Protein AF-Q125Y0-F1 (afdb_monomer_lite)

pLDDT: mean 94.08, std 7.95, range [57.53, 98.5]

Structure (mmCIF, N/CA/C/O backbone):
data_AF-Q125Y0-F1
#
_entry.id   AF-Q125Y0-F1
#
loop_
_atom_site.group_PDB
_atom_site.id
_atom_site.type_symbol
_atom_site.label_atom_id
_atom_site.label_alt_id
_atom_site.label_comp_id
_atom_site.label_asym_id
_atom_site.label_entity_id
_atom_site.label_seq_id
_atom_site.pdbx_PDB_ins_code
_atom_site.Cartn_x
_atom_site.Cartn_y
_atom_site.Cartn_z
_atom_site.occupancy
_atom_site.B_iso_or_equiv
_atom_site.auth_seq_id
_atom_site.auth_comp_id
_atom_site.auth_asym_id
_atom_site.auth_atom_id
_atom_site.pdbx_PDB_model_num
ATOM 1 N N . MET A 1 1 ? 13.159 -1.280 -20.441 1.00 57.53 1 MET A N 1
ATOM 2 C CA . MET A 1 1 ? 12.558 -0.551 -19.303 1.00 57.53 1 MET A CA 1
ATOM 3 C C . MET A 1 1 ? 12.787 -1.394 -18.061 1.00 57.53 1 MET A C 1
ATOM 5 O O . MET A 1 1 ? 12.553 -2.593 -18.131 1.00 57.53 1 MET A O 1
ATOM 9 N N . SER A 1 2 ? 13.346 -0.827 -16.992 1.00 83.25 2 SER A N 1
ATOM 10 C CA . SER A 1 2 ? 13.572 -1.571 -15.743 1.00 83.25 2 SER A CA 1
ATOM 11 C C . SER A 1 2 ? 12.264 -1.636 -14.956 1.00 83.25 2 SER A C 1
ATOM 13 O O . SER A 1 2 ? 11.568 -0.627 -14.885 1.00 83.25 2 SER A O 1
ATOM 15 N N . THR A 1 3 ? 11.917 -2.790 -14.390 1.00 90.81 3 THR A N 1
ATOM 16 C CA . THR A 1 3 ? 10.728 -2.951 -13.537 1.00 90.81 3 THR A CA 1
ATOM 17 C C . THR A 1 3 ? 11.066 -2.635 -12.084 1.00 90.81 3 THR A C 1
ATOM 19 O O . THR A 1 3 ? 12.138 -3.020 -11.609 1.00 90.81 3 THR A O 1
ATOM 22 N N . LYS A 1 4 ? 10.137 -2.032 -11.342 1.00 93.88 4 LYS A N 1
ATOM 23 C CA . LYS A 1 4 ? 10.245 -1.808 -9.896 1.00 93.88 4 LYS A CA 1
ATOM 24 C C . LYS A 1 4 ? 9.083 -2.502 -9.175 1.00 93.88 4 LYS A C 1
ATOM 26 O O . LYS A 1 4 ? 8.109 -1.851 -8.798 1.00 93.88 4 LYS A O 1
ATOM 31 N N . PRO A 1 5 ? 9.155 -3.830 -8.984 1.00 96.19 5 PRO A N 1
ATOM 32 C CA . PRO A 1 5 ? 8.055 -4.576 -8.398 1.00 96.19 5 PRO A CA 1
ATOM 33 C C . PRO A 1 5 ? 7.869 -4.215 -6.918 1.00 96.19 5 PRO A C 1
ATOM 35 O O . PRO A 1 5 ? 8.820 -4.180 -6.131 1.00 96.19 5 PRO A O 1
ATOM 38 N N . VAL A 1 6 ? 6.621 -3.954 -6.550 1.00 97.75 6 VAL A N 1
ATOM 39 C CA . VAL A 1 6 ? 6.180 -3.604 -5.199 1.00 97.75 6 VAL A CA 1
ATOM 40 C C . VAL A 1 6 ? 4.899 -4.355 -4.857 1.00 97.75 6 VAL A C 1
ATOM 42 O O . VAL A 1 6 ? 4.178 -4.818 -5.742 1.00 97.75 6 VAL A O 1
ATOM 45 N N . THR A 1 7 ? 4.601 -4.451 -3.567 1.00 98.12 7 THR A N 1
ATOM 46 C CA . THR A 1 7 ? 3.414 -5.131 -3.054 1.00 98.12 7 THR A CA 1
ATOM 47 C C . THR A 1 7 ? 2.614 -4.184 -2.168 1.00 98.12 7 THR A C 1
ATOM 49 O O . THR A 1 7 ? 3.150 -3.599 -1.222 1.00 98.12 7 THR A O 1
ATOM 52 N N . LEU A 1 8 ? 1.319 -4.044 -2.459 1.00 98.44 8 LEU A N 1
ATOM 53 C CA . LEU A 1 8 ? 0.361 -3.437 -1.539 1.00 98.44 8 LEU A CA 1
ATOM 54 C C . LEU A 1 8 ? 0.033 -4.456 -0.448 1.00 98.44 8 LEU A C 1
ATOM 56 O O . LEU A 1 8 ? -0.357 -5.590 -0.738 1.00 98.44 8 LEU A O 1
ATOM 60 N N . GLN A 1 9 ? 0.150 -4.037 0.806 1.00 98.38 9 GLN A N 1
ATOM 61 C CA . GLN A 1 9 ? -0.255 -4.825 1.961 1.00 98.38 9 GLN A CA 1
ATOM 62 C C . GLN A 1 9 ? -1.295 -4.079 2.790 1.00 98.38 9 GLN A C 1
ATOM 64 O O . GLN A 1 9 ? -1.239 -2.855 2.915 1.00 98.38 9 GLN A O 1
ATOM 69 N N . VAL A 1 10 ? -2.205 -4.835 3.399 1.00 98.38 10 VAL A N 1
ATOM 70 C CA . VAL A 1 10 ? -3.238 -4.339 4.315 1.00 98.38 10 VAL A CA 1
ATOM 71 C C . VAL A 1 10 ? -3.049 -4.942 5.703 1.00 98.38 10 VAL A C 1
ATOM 73 O O . VAL A 1 10 ? -2.680 -6.109 5.836 1.00 98.38 10 VAL A O 1
ATOM 76 N N . ASN A 1 11 ? -3.316 -4.155 6.741 1.00 97.94 11 ASN A N 1
ATOM 77 C CA . ASN A 1 11 ? -3.489 -4.629 8.107 1.00 97.94 11 ASN A CA 1
ATOM 78 C C . ASN A 1 11 ? -4.856 -4.175 8.619 1.00 97.94 11 ASN A C 1
ATOM 80 O O . ASN A 1 11 ? -5.045 -3.006 8.953 1.00 97.94 11 ASN A O 1
ATOM 84 N N . ASN A 1 12 ? -5.789 -5.123 8.664 1.00 95.56 12 ASN A N 1
ATOM 85 C CA . ASN A 1 12 ? -7.152 -4.945 9.164 1.00 95.56 12 ASN A CA 1
ATOM 86 C C . ASN A 1 12 ? -7.476 -5.858 10.359 1.00 95.56 12 ASN A C 1
ATOM 88 O O . ASN A 1 12 ? -8.585 -5.841 10.879 1.00 95.56 12 ASN A O 1
ATOM 92 N N . SER A 1 13 ? -6.519 -6.688 10.784 1.00 94.06 13 SER A N 1
ATOM 93 C CA . SER A 1 13 ? -6.732 -7.699 11.825 1.00 94.06 13 SER A CA 1
ATOM 94 C C . SER A 1 13 ? -5.455 -7.994 12.621 1.00 94.06 13 SER A C 1
ATOM 96 O O . SER A 1 13 ? -5.186 -9.141 12.969 1.00 94.06 13 SER A O 1
ATOM 98 N N . GLY A 1 14 ? -4.607 -6.985 12.827 1.00 94.38 14 GLY A N 1
ATOM 99 C CA . GLY A 1 14 ? -3.362 -7.099 13.595 1.00 94.38 14 GLY A CA 1
ATOM 100 C C . GLY A 1 14 ? -2.164 -7.670 12.827 1.00 94.38 14 GLY A C 1
ATOM 101 O O . GLY A 1 14 ? -1.042 -7.565 13.313 1.00 94.38 14 GLY A O 1
ATOM 102 N N . ALA A 1 15 ? -2.355 -8.192 11.613 1.00 96.06 15 ALA A N 1
ATOM 103 C CA . ALA A 1 15 ? -1.292 -8.737 10.768 1.00 96.06 15 ALA A CA 1
ATOM 104 C C . ALA A 1 15 ? -1.327 -8.145 9.352 1.00 96.06 15 ALA A C 1
ATOM 106 O O . ALA A 1 15 ? -2.401 -7.871 8.813 1.00 96.06 15 ALA A O 1
ATOM 107 N N . TRP A 1 16 ? -0.147 -7.973 8.748 1.00 97.00 16 TRP A N 1
ATOM 108 C CA . TRP A 1 16 ? 0.000 -7.520 7.363 1.00 97.00 16 TRP A CA 1
ATOM 109 C C . TRP A 1 16 ? -0.241 -8.668 6.383 1.00 97.00 16 TRP A C 1
ATOM 111 O O . TRP A 1 16 ? 0.348 -9.738 6.524 1.00 97.00 16 TRP A O 1
ATOM 121 N N . LYS A 1 17 ? -1.077 -8.429 5.372 1.00 97.00 17 LYS A N 1
ATOM 122 C CA . LYS A 1 17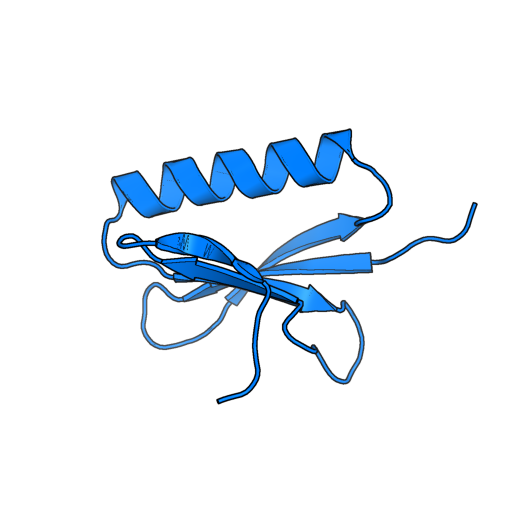 ? -1.417 -9.389 4.313 1.00 97.00 17 LYS A CA 1
ATOM 123 C C . LYS A 1 17 ? -1.172 -8.750 2.954 1.00 97.00 17 LYS A C 1
ATOM 125 O O . LYS A 1 17 ? -1.502 -7.579 2.771 1.00 97.00 17 LYS A O 1
ATOM 130 N N . SER A 1 18 ? -0.620 -9.506 2.012 1.00 97.31 18 SER A N 1
ATOM 131 C CA . S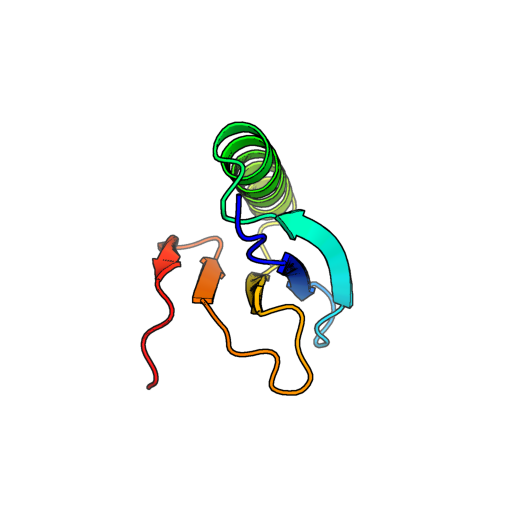ER A 1 18 ? -0.461 -9.055 0.627 1.00 97.31 18 SER A CA 1
ATOM 132 C C . SER A 1 18 ? -1.812 -8.983 -0.072 1.00 97.31 18 SER A C 1
ATOM 134 O O . SER A 1 18 ? -2.606 -9.915 0.014 1.00 97.31 18 SER A O 1
ATOM 136 N N . VAL A 1 19 ? -2.053 -7.870 -0.761 1.00 97.19 19 VAL A N 1
ATOM 137 C CA . VAL A 1 19 ? -3.257 -7.642 -1.567 1.00 97.19 19 VAL A CA 1
ATOM 138 C C . VAL A 1 19 ? -2.935 -7.880 -3.035 1.00 97.19 19 VAL A C 1
ATOM 140 O O . VAL A 1 19 ? -3.563 -8.710 -3.681 1.00 97.19 19 VAL A O 1
ATOM 143 N N . ILE A 1 20 ? -1.935 -7.164 -3.557 1.00 97.75 20 ILE A N 1
ATOM 144 C CA . ILE A 1 20 ? -1.548 -7.231 -4.967 1.00 97.75 20 ILE A CA 1
ATOM 145 C C . ILE A 1 20 ? -0.087 -6.816 -5.160 1.00 97.75 20 ILE A C 1
ATOM 147 O O . ILE A 1 20 ? 0.425 -5.965 -4.427 1.00 97.75 20 ILE A O 1
ATOM 151 N N . ARG A 1 21 ? 0.562 -7.400 -6.171 1.00 97.19 21 ARG A N 1
ATOM 152 C CA . ARG A 1 21 ? 1.869 -6.980 -6.689 1.00 97.19 21 ARG A CA 1
ATOM 153 C C . ARG A 1 21 ? 1.676 -6.113 -7.933 1.00 97.19 21 ARG A C 1
ATOM 155 O O . ARG A 1 21 ? 0.881 -6.461 -8.802 1.00 97.19 21 ARG A O 1
ATOM 162 N N . PHE A 1 22 ? 2.427 -5.025 -8.043 1.00 96.69 22 PHE A N 1
ATOM 163 C CA . PHE A 1 22 ? 2.414 -4.139 -9.210 1.00 96.69 22 PHE A CA 1
ATOM 164 C C . PHE A 1 22 ? 3.808 -3.563 -9.485 1.00 96.69 22 PHE A C 1
ATOM 166 O O . PHE A 1 22 ? 4.734 -3.756 -8.697 1.00 96.69 22 PHE A O 1
ATOM 173 N N . ASP A 1 23 ? 3.975 -2.908 -10.634 1.00 96.38 23 ASP A N 1
ATOM 174 C CA . ASP A 1 23 ? 5.213 -2.211 -10.984 1.00 96.38 23 ASP A CA 1
ATOM 175 C C . ASP A 1 23 ? 5.080 -0.728 -10.628 1.00 96.38 23 ASP A C 1
ATOM 177 O O . ASP A 1 23 ? 4.214 -0.040 -11.160 1.00 96.38 23 ASP A O 1
ATOM 181 N N . ALA A 1 24 ? 5.939 -0.239 -9.736 1.00 95.38 24 ALA A N 1
ATOM 182 C CA . ALA A 1 24 ? 5.964 1.162 -9.332 1.00 95.38 24 ALA A CA 1
ATOM 183 C C . ALA A 1 24 ? 6.502 2.110 -10.420 1.00 95.38 24 ALA A C 1
ATOM 185 O O . ALA A 1 24 ? 6.454 3.319 -10.223 1.00 95.38 24 ALA A O 1
ATOM 186 N N . ASN A 1 25 ? 7.036 1.588 -11.532 1.00 96.31 25 ASN A N 1
ATOM 187 C CA . ASN A 1 25 ? 7.380 2.387 -12.715 1.00 96.31 25 ASN A CA 1
ATOM 188 C C . ASN A 1 25 ? 6.204 2.514 -13.708 1.00 96.31 25 ASN A C 1
ATOM 190 O O . ASN A 1 25 ? 6.338 3.189 -14.725 1.00 96.31 25 ASN A O 1
ATOM 194 N N . ASP A 1 26 ? 5.073 1.853 -13.439 1.00 96.94 26 ASP A N 1
ATOM 195 C CA . ASP A 1 26 ? 3.813 2.033 -14.162 1.00 96.94 26 ASP A CA 1
ATOM 196 C C . ASP A 1 26 ? 2.939 3.010 -13.359 1.00 96.94 26 ASP A C 1
ATOM 198 O O . ASP A 1 26 ? 2.269 2.627 -12.392 1.00 96.94 26 ASP A O 1
ATOM 202 N N . ASP A 1 27 ? 2.996 4.294 -13.725 1.00 96.00 27 ASP A N 1
ATOM 203 C CA . ASP A 1 27 ? 2.304 5.376 -13.010 1.00 96.00 27 ASP A CA 1
ATOM 204 C C . ASP A 1 27 ? 0.790 5.147 -12.965 1.00 96.00 27 ASP A C 1
ATOM 206 O O . ASP A 1 27 ? 0.160 5.329 -11.924 1.00 96.00 27 ASP A O 1
ATOM 210 N N . MET A 1 28 ? 0.206 4.667 -14.068 1.00 97.06 28 MET A N 1
ATOM 211 C CA . MET A 1 28 ? -1.230 4.409 -14.158 1.00 97.06 28 MET A CA 1
ATOM 212 C C . MET A 1 28 ? -1.659 3.316 -13.176 1.00 97.06 28 MET A C 1
ATOM 214 O O . MET A 1 28 ? -2.616 3.511 -12.422 1.00 97.06 28 MET A O 1
ATOM 218 N N . LYS A 1 29 ? -0.948 2.179 -13.140 1.00 95.81 29 LYS A N 1
ATOM 219 C CA . LYS A 1 29 ? -1.241 1.119 -12.160 1.00 95.81 29 LYS A CA 1
ATOM 220 C C . LYS A 1 29 ? -0.995 1.584 -10.734 1.00 95.81 29 LYS A C 1
ATOM 222 O O . LYS A 1 29 ? -1.774 1.243 -9.846 1.00 95.81 29 LYS A O 1
ATOM 227 N N . SER A 1 30 ? 0.063 2.360 -10.514 1.00 97.25 30 SER A N 1
ATOM 228 C CA . SER A 1 30 ? 0.388 2.8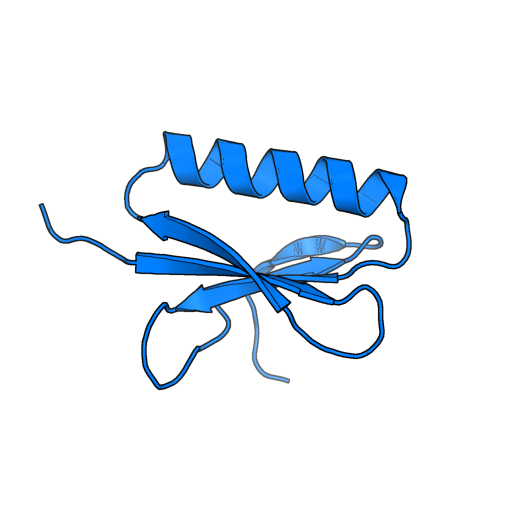98 -9.195 1.00 97.25 30 SER A CA 1
ATOM 229 C C . SER A 1 30 ? -0.744 3.782 -8.673 1.00 97.25 30 SER A C 1
ATOM 231 O O . SER A 1 30 ? -1.232 3.542 -7.571 1.00 97.25 30 SER A O 1
ATOM 233 N N . THR A 1 31 ? -1.236 4.725 -9.480 1.00 98.06 31 THR A N 1
ATOM 234 C CA . THR A 1 31 ? -2.388 5.567 -9.127 1.00 98.06 31 THR A CA 1
ATOM 235 C C . THR A 1 31 ? -3.632 4.728 -8.841 1.00 98.06 31 THR A C 1
ATOM 237 O O . THR A 1 31 ? -4.213 4.857 -7.768 1.00 98.06 31 THR A O 1
ATOM 240 N N . GLN A 1 32 ? -3.995 3.797 -9.730 1.00 98.31 32 GLN A N 1
ATOM 241 C CA . GLN A 1 32 ? -5.187 2.958 -9.547 1.00 98.31 32 GLN A CA 1
ATOM 242 C C . GLN A 1 32 ? -5.151 2.145 -8.245 1.00 98.31 32 GLN A C 1
ATOM 244 O O . GLN A 1 32 ? -6.151 2.068 -7.531 1.00 98.31 32 GLN A O 1
ATOM 249 N N . VAL A 1 33 ? -4.001 1.547 -7.913 1.00 98.31 33 VAL A N 1
ATOM 250 C CA . VAL A 1 33 ? -3.839 0.756 -6.685 1.00 98.31 33 VAL A CA 1
ATOM 251 C C . VAL A 1 33 ? -3.912 1.643 -5.440 1.00 98.31 33 VAL A C 1
ATOM 253 O O . VAL A 1 33 ? -4.557 1.267 -4.458 1.00 98.31 33 VAL A O 1
ATOM 256 N N . LEU A 1 34 ? -3.266 2.812 -5.465 1.00 98.31 34 LEU A N 1
ATOM 257 C CA . LEU A 1 34 ? -3.242 3.733 -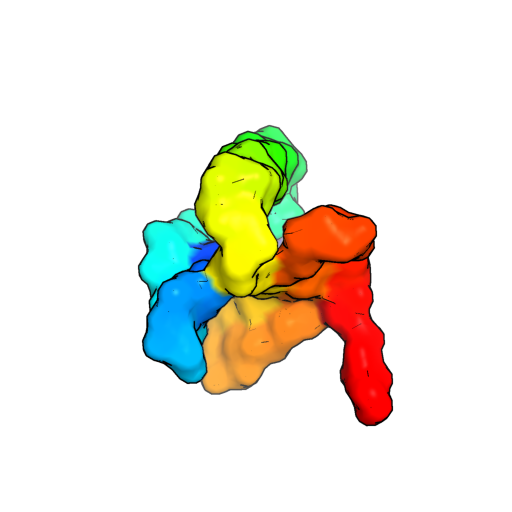4.328 1.00 98.31 34 LEU A CA 1
ATOM 258 C C . LEU A 1 34 ? -4.615 4.364 -4.061 1.00 98.31 34 LEU A C 1
ATOM 260 O O . LEU A 1 34 ? -5.007 4.445 -2.894 1.00 98.31 34 LEU A O 1
ATOM 264 N N . ASP A 1 35 ? -5.353 4.741 -5.105 1.00 98.44 35 ASP A N 1
ATOM 265 C CA . ASP A 1 35 ? -6.698 5.323 -4.997 1.00 98.44 35 ASP A CA 1
ATOM 266 C C . ASP A 1 35 ? -7.728 4.289 -4.521 1.00 98.44 35 ASP A C 1
ATOM 268 O O . ASP A 1 35 ? -8.568 4.574 -3.658 1.00 98.44 35 ASP A O 1
ATOM 272 N N . ALA A 1 36 ? -7.637 3.050 -5.022 1.00 98.50 36 ALA A N 1
ATOM 273 C CA . ALA A 1 36 ? -8.484 1.956 -4.556 1.00 98.50 36 ALA A CA 1
ATOM 274 C C . ALA A 1 36 ? -8.248 1.665 -3.065 1.00 98.50 36 ALA A C 1
ATOM 276 O O . ALA A 1 36 ? -9.199 1.530 -2.295 1.00 98.50 36 ALA A O 1
ATOM 277 N N . ALA A 1 37 ? -6.985 1.612 -2.636 1.00 98.38 37 ALA A N 1
ATOM 278 C CA . ALA A 1 37 ? -6.634 1.401 -1.235 1.00 98.38 37 ALA A CA 1
ATOM 279 C C . ALA A 1 37 ? -7.053 2.574 -0.331 1.00 98.38 37 ALA A C 1
ATOM 281 O O . ALA A 1 37 ? -7.522 2.330 0.780 1.00 98.38 37 ALA A O 1
ATOM 282 N N . ASP A 1 38 ? -6.942 3.823 -0.800 1.00 98.50 38 ASP A N 1
ATOM 283 C CA . ASP A 1 38 ? -7.441 4.997 -0.070 1.00 98.50 38 ASP A CA 1
ATOM 284 C C . ASP A 1 38 ? -8.961 4.909 0.132 1.00 98.50 38 ASP A C 1
ATOM 286 O O . ASP A 1 38 ? -9.446 5.047 1.256 1.00 98.50 38 ASP A O 1
ATOM 290 N N . THR A 1 39 ? -9.702 4.559 -0.923 1.00 98.31 39 THR A N 1
ATOM 291 C CA . THR A 1 39 ? -11.158 4.364 -0.860 1.00 98.31 39 THR A CA 1
ATOM 292 C C . THR A 1 39 ? -11.533 3.263 0.135 1.00 98.31 39 THR A C 1
ATOM 294 O O . THR A 1 39 ? -12.331 3.493 1.045 1.00 98.31 39 THR A O 1
ATOM 297 N N . LEU A 1 40 ? -10.925 2.077 0.011 1.00 97.75 40 LEU A N 1
ATOM 298 C CA . LEU A 1 40 ? -11.173 0.945 0.911 1.00 97.75 40 LEU A CA 1
ATOM 299 C C . LEU A 1 40 ? -10.840 1.286 2.366 1.00 97.75 40 LEU A C 1
ATOM 301 O O . LEU A 1 40 ? -11.595 0.950 3.278 1.00 97.75 40 LEU A O 1
ATOM 305 N N . GLY A 1 41 ? -9.724 1.978 2.587 1.00 97.19 41 GLY A N 1
ATOM 306 C CA . GLY A 1 41 ? -9.308 2.397 3.915 1.00 97.19 41 GLY A CA 1
ATOM 307 C C . GLY A 1 41 ? -10.261 3.394 4.557 1.00 97.19 41 GLY A C 1
ATOM 308 O O . GLY A 1 41 ? -10.531 3.281 5.752 1.00 97.19 41 GLY A O 1
ATOM 309 N N . ARG A 1 42 ? -10.796 4.348 3.786 1.00 96.75 42 ARG A N 1
ATOM 310 C CA . ARG A 1 42 ? -11.800 5.302 4.286 1.00 96.75 42 ARG A CA 1
ATOM 311 C C . ARG A 1 42 ? -13.113 4.618 4.651 1.00 96.75 42 ARG A C 1
ATOM 313 O O . ARG A 1 42 ? -13.718 5.007 5.643 1.00 96.75 42 ARG A O 1
ATOM 320 N N . VAL A 1 43 ? -13.527 3.610 3.880 1.00 96.94 43 VAL A N 1
ATOM 321 C CA . VAL A 1 43 ? -14.746 2.832 4.155 1.00 96.94 43 VAL A CA 1
ATOM 322 C C . VAL A 1 43 ? -14.609 2.011 5.439 1.00 96.94 43 VAL A C 1
ATOM 324 O O . VAL A 1 43 ? -15.520 2.013 6.260 1.00 96.94 43 VAL A O 1
ATOM 327 N N . ASP A 1 44 ? -13.479 1.328 5.638 1.00 95.88 44 ASP A N 1
ATOM 328 C CA . ASP A 1 44 ? -13.256 0.511 6.839 1.00 95.88 44 ASP A CA 1
ATOM 329 C C . ASP A 1 44 ? -12.923 1.352 8.091 1.00 95.88 44 ASP A C 1
ATOM 331 O O . ASP A 1 44 ? -13.308 1.015 9.210 1.00 95.88 44 ASP A O 1
ATOM 335 N N . GLY A 1 45 ? -12.186 2.455 7.928 1.00 93.50 45 GLY A N 1
ATOM 336 C CA . GLY A 1 45 ? -11.846 3.408 8.992 1.00 93.50 45 GLY A CA 1
ATOM 337 C C . GLY A 1 45 ? -10.804 2.927 10.014 1.00 93.50 45 GLY A C 1
ATOM 338 O O . GLY A 1 45 ? -10.323 3.731 10.815 1.00 93.50 45 GLY A O 1
ATOM 339 N N . ARG A 1 46 ? -10.423 1.642 10.005 1.00 94.25 46 ARG A N 1
ATOM 340 C CA . ARG A 1 46 ? -9.449 1.052 10.949 1.00 94.25 46 ARG A CA 1
ATOM 341 C C . ARG A 1 46 ? -8.232 0.443 10.262 1.00 94.25 46 ARG A C 1
ATOM 343 O O . ARG A 1 46 ? -7.171 0.332 10.881 1.00 94.25 46 ARG A O 1
ATOM 350 N N . SER A 1 47 ? -8.383 0.058 9.001 1.00 96.75 47 SER A N 1
ATOM 351 C CA . SER A 1 47 ? -7.337 -0.540 8.187 1.00 96.75 47 SER A CA 1
ATOM 352 C C . SER A 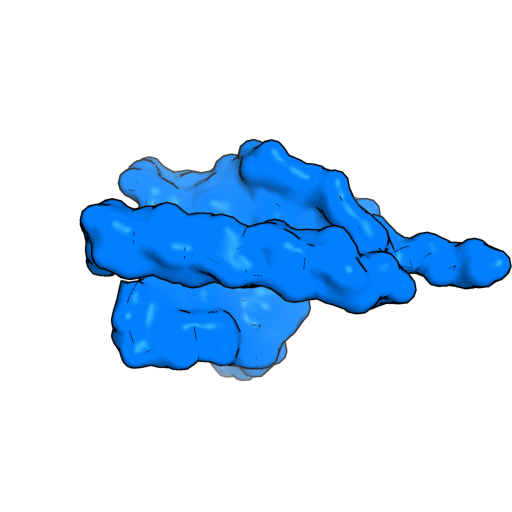1 47 ? -6.145 0.393 8.028 1.00 96.75 47 SER A C 1
ATOM 354 O O . SER A 1 47 ? -6.262 1.616 7.970 1.00 96.75 47 SER A O 1
ATOM 356 N N . LYS A 1 48 ? -4.968 -0.212 7.923 1.00 97.81 48 LYS A N 1
ATOM 357 C CA . LYS A 1 48 ? -3.741 0.461 7.500 1.00 97.81 48 LYS A CA 1
ATOM 358 C C . LYS A 1 48 ? -3.261 -0.196 6.223 1.00 97.81 48 LYS A C 1
ATOM 360 O O . LYS A 1 48 ? -3.355 -1.417 6.095 1.00 97.81 48 LYS A O 1
ATOM 365 N N . PHE A 1 49 ? -2.692 0.592 5.320 1.00 98.44 49 PHE A N 1
ATOM 366 C CA . PHE A 1 49 ? -2.039 0.057 4.130 1.00 98.44 49 PHE A CA 1
ATOM 367 C C . PHE A 1 49 ? -0.575 0.451 4.108 1.00 98.44 49 PHE A C 1
ATOM 369 O O . PHE A 1 49 ? -0.151 1.418 4.746 1.00 98.44 49 PHE A O 1
ATOM 376 N N . ARG A 1 50 ? 0.210 -0.322 3.369 1.00 98.19 50 ARG A N 1
ATOM 377 C CA . ARG A 1 50 ? 1.584 0.031 3.046 1.00 98.19 50 ARG A CA 1
ATOM 378 C C . ARG A 1 50 ? 1.966 -0.508 1.683 1.00 98.19 50 ARG A C 1
ATOM 380 O O . ARG A 1 50 ? 1.479 -1.559 1.273 1.00 98.19 50 ARG A O 1
ATOM 387 N N . VAL A 1 51 ? 2.872 0.196 1.022 1.00 98.06 51 VAL A N 1
ATOM 388 C CA . VAL A 1 51 ? 3.558 -0.303 -0.170 1.00 98.06 51 VAL A CA 1
ATOM 389 C C . VAL A 1 51 ? 4.952 -0.728 0.254 1.00 98.06 51 VAL A C 1
ATOM 391 O O . VAL A 1 51 ? 5.679 0.059 0.865 1.00 98.06 51 VAL A O 1
ATOM 394 N N . VAL A 1 52 ? 5.316 -1.969 -0.055 1.00 97.56 52 VAL A N 1
ATOM 395 C CA . VAL A 1 52 ? 6.643 -2.526 0.222 1.00 97.56 52 VAL A CA 1
ATOM 396 C C . VAL A 1 52 ? 7.341 -2.910 -1.073 1.00 97.56 52 VAL A C 1
ATOM 398 O O . VAL A 1 52 ? 6.685 -3.262 -2.051 1.00 97.56 52 VAL A O 1
ATOM 401 N N . MET A 1 53 ? 8.671 -2.870 -1.080 1.00 96.25 53 MET A N 1
ATOM 402 C CA . MET A 1 53 ? 9.458 -3.489 -2.148 1.00 96.25 53 MET A CA 1
ATOM 403 C C . MET A 1 53 ? 9.108 -4.974 -2.254 1.00 96.25 53 MET A C 1
ATOM 405 O O . MET A 1 53 ? 9.051 -5.663 -1.235 1.00 96.25 53 MET A O 1
ATOM 409 N N . ASP A 1 54 ? 8.919 -5.484 -3.469 1.00 92.56 54 ASP A N 1
ATOM 410 C CA . ASP A 1 54 ? 8.689 -6.913 -3.678 1.00 92.56 54 ASP A CA 1
ATOM 411 C C . ASP A 1 54 ? 10.025 -7.657 -3.801 1.00 92.56 54 ASP A C 1
ATOM 413 O O . ASP A 1 54 ? 10.434 -8.139 -4.857 1.00 92.56 54 ASP A O 1
ATOM 417 N N . ASN A 1 55 ? 10.767 -7.651 -2.696 1.00 87.81 55 ASN A N 1
ATOM 418 C CA . ASN A 1 55 ? 12.033 -8.350 -2.528 1.00 87.81 55 ASN A CA 1
ATOM 419 C C . ASN A 1 55 ? 12.117 -8.944 -1.114 1.00 87.81 55 ASN A C 1
ATOM 421 O O . ASN A 1 55 ? 11.258 -8.690 -0.271 1.00 87.81 55 ASN A O 1
ATOM 425 N N . GLY A 1 56 ? 13.166 -9.721 -0.832 1.00 80.12 56 GLY A N 1
ATOM 426 C CA . GLY A 1 56 ? 13.317 -10.405 0.460 1.00 80.12 56 GLY A CA 1
ATOM 427 C C . GLY A 1 56 ? 13.368 -9.483 1.688 1.00 80.12 56 GLY A C 1
ATOM 428 O O . GLY A 1 56 ? 13.089 -9.939 2.790 1.00 80.12 56 GLY A O 1
ATOM 429 N N . LEU A 1 57 ? 13.681 -8.194 1.516 1.00 81.88 57 LEU A N 1
ATOM 430 C CA . LEU A 1 57 ? 13.740 -7.222 2.614 1.00 81.88 57 LEU A CA 1
ATOM 431 C C . LEU A 1 57 ? 12.386 -6.560 2.904 1.00 81.88 57 LEU A C 1
ATOM 433 O O . LEU A 1 57 ? 12.215 -6.006 3.988 1.00 81.88 57 LEU A O 1
ATOM 437 N N . GLN A 1 58 ? 11.452 -6.572 1.942 1.00 88.44 58 GLN A N 1
ATOM 438 C CA . GLN A 1 58 ? 10.138 -5.916 2.021 1.00 88.44 58 GLN A CA 1
ATOM 439 C C . GLN A 1 58 ? 10.181 -4.508 2.633 1.00 88.44 58 GLN A C 1
ATOM 441 O O . GLN A 1 58 ? 9.361 -4.139 3.479 1.00 88.44 58 GLN A O 1
ATOM 446 N N . ALA A 1 59 ? 11.160 -3.704 2.208 1.00 93.81 59 ALA A N 1
ATOM 447 C CA . ALA A 1 59 ? 11.327 -2.345 2.705 1.00 93.81 59 ALA A CA 1
ATOM 448 C C . ALA A 1 59 ? 10.062 -1.514 2.437 1.00 93.81 59 ALA A C 1
ATOM 450 O O . ALA A 1 59 ? 9.574 -1.466 1.305 1.00 93.81 59 ALA A O 1
ATOM 451 N N . VAL A 1 60 ? 9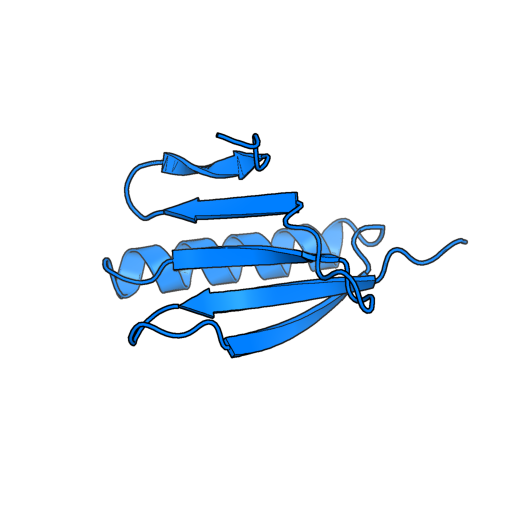.538 -0.859 3.476 1.00 96.25 60 VAL A N 1
ATOM 452 C CA . VAL A 1 60 ? 8.340 -0.018 3.377 1.00 96.25 60 VAL A CA 1
ATOM 453 C C . VAL A 1 60 ? 8.687 1.284 2.662 1.00 96.25 60 VAL A C 1
ATOM 455 O O . VAL A 1 60 ? 9.599 1.997 3.073 1.00 96.25 60 VAL A O 1
ATOM 458 N N . LEU A 1 61 ? 7.939 1.595 1.606 1.00 95.94 61 LEU A N 1
ATOM 459 C CA . LEU A 1 61 ? 8.091 2.813 0.809 1.00 95.94 61 LEU A CA 1
ATOM 460 C C . LEU A 1 61 ? 7.063 3.870 1.206 1.00 95.94 61 LEU A C 1
ATOM 462 O O . LEU A 1 61 ? 7.391 5.047 1.347 1.00 95.94 61 LEU A O 1
ATOM 466 N N . MET A 1 62 ? 5.815 3.445 1.407 1.00 97.06 62 MET A N 1
ATOM 467 C CA . MET A 1 62 ? 4.709 4.321 1.786 1.00 97.06 62 MET A CA 1
ATOM 468 C C . MET A 1 62 ? 3.812 3.651 2.812 1.00 97.06 62 MET A C 1
ATOM 470 O O . MET A 1 62 ? 3.686 2.425 2.833 1.00 97.06 62 MET A O 1
ATOM 474 N N . HIS A 1 63 ? 3.149 4.473 3.616 1.00 97.50 63 HIS A N 1
ATOM 475 C CA . HIS A 1 63 ? 2.108 4.049 4.536 1.00 97.50 63 HIS A CA 1
ATOM 476 C C . HIS A 1 63 ? 0.838 4.855 4.298 1.00 97.50 63 HIS A C 1
ATOM 478 O O . HIS A 1 63 ? 0.899 6.018 3.904 1.00 97.50 63 HIS A O 1
ATOM 484 N N . TRP A 1 64 ? -0.293 4.221 4.565 1.00 98.06 64 TRP A N 1
ATOM 485 C CA . TRP A 1 64 ? -1.598 4.849 4.589 1.00 98.06 64 TRP A CA 1
ATOM 486 C C . TRP A 1 64 ? -2.226 4.677 5.967 1.00 98.06 64 TRP A C 1
ATOM 488 O O . TRP A 1 64 ? -2.211 3.576 6.534 1.00 98.06 64 TRP A O 1
ATOM 498 N N . SER A 1 65 ? -2.809 5.753 6.487 1.00 95.88 65 SER A N 1
ATOM 499 C CA . SER A 1 65 ? -3.668 5.736 7.669 1.00 95.88 65 SER A CA 1
ATOM 500 C C . SER A 1 65 ? -4.934 6.548 7.399 1.00 95.88 65 SER A C 1
ATOM 502 O O . SER A 1 65 ? -4.907 7.501 6.621 1.00 95.88 65 SER A O 1
ATOM 504 N N . ALA A 1 66 ? -6.025 6.233 8.100 1.00 94.44 66 ALA A N 1
ATOM 505 C CA . ALA A 1 66 ? -7.266 7.003 7.995 1.00 94.44 66 ALA A CA 1
ATOM 506 C C . ALA A 1 66 ? -7.089 8.488 8.369 1.00 94.44 66 ALA A C 1
ATOM 508 O O . ALA A 1 66 ? -7.837 9.338 7.895 1.00 94.44 66 ALA A O 1
ATOM 509 N N . LYS A 1 67 ? -6.092 8.803 9.206 1.00 93.44 67 LYS A N 1
ATOM 510 C CA . LYS A 1 67 ? -5.802 10.167 9.655 1.00 93.44 67 LYS A CA 1
ATOM 511 C C . LYS A 1 67 ? -5.052 10.978 8.599 1.00 93.44 67 LYS A C 1
ATOM 513 O O . LYS A 1 67 ? -5.392 12.131 8.364 1.00 93.44 67 LYS A O 1
ATOM 518 N N . ASP A 1 68 ? -4.021 10.388 7.999 1.00 93.31 68 ASP A N 1
ATOM 519 C CA . ASP A 1 68 ? -3.017 11.137 7.235 1.00 93.31 68 ASP A CA 1
ATOM 520 C C . ASP A 1 68 ? -3.056 10.843 5.729 1.00 93.31 68 ASP A C 1
ATOM 522 O O . ASP A 1 68 ? -2.383 11.529 4.953 1.00 93.31 68 ASP A O 1
ATOM 526 N N . GLY A 1 69 ? -3.827 9.837 5.307 1.00 96.62 69 GLY A N 1
ATOM 527 C CA . GLY A 1 69 ? -3.781 9.304 3.950 1.00 96.62 69 GLY A CA 1
ATOM 528 C C . GLY A 1 69 ? -2.413 8.697 3.633 1.00 96.62 69 GLY A C 1
ATOM 529 O O . GLY A 1 69 ? -1.708 8.217 4.524 1.00 96.62 69 GLY A O 1
ATOM 530 N N . TRP A 1 70 ? -2.029 8.722 2.354 1.00 97.44 70 TRP A N 1
ATOM 531 C CA . TRP A 1 70 ? -0.723 8.244 1.905 1.00 97.44 70 TRP A CA 1
ATOM 532 C C . TRP A 1 70 ? 0.409 9.192 2.305 1.00 97.44 70 TRP A C 1
ATOM 534 O O . TRP A 1 70 ? 0.376 10.395 2.038 1.00 97.44 70 TRP A O 1
ATOM 544 N N . LYS A 1 71 ? 1.462 8.626 2.893 1.00 97.00 71 LYS A N 1
ATOM 545 C CA . LYS A 1 71 ? 2.686 9.335 3.265 1.00 97.00 71 LYS A CA 1
ATOM 546 C C . LYS A 1 71 ? 3.918 8.472 2.969 1.00 97.00 71 LYS A C 1
ATOM 548 O O . LYS A 1 71 ? 3.887 7.258 3.209 1.00 97.00 71 LYS A O 1
ATOM 553 N N . PRO A 1 72 ? 5.034 9.075 2.517 1.00 95.12 72 PRO A N 1
ATOM 554 C CA . PRO A 1 72 ? 6.311 8.377 2.438 1.00 95.12 72 PRO A CA 1
ATOM 555 C C . PRO A 1 72 ? 6.681 7.789 3.798 1.00 95.12 72 PRO A C 1
ATOM 557 O O . PRO A 1 72 ? 6.493 8.432 4.835 1.00 95.12 72 PRO A O 1
ATOM 560 N N . TRP A 1 73 ? 7.197 6.565 3.807 1.00 90.25 73 TRP A N 1
ATOM 561 C CA . TRP A 1 73 ? 7.701 5.974 5.035 1.00 90.25 73 TRP A CA 1
ATOM 562 C C . TRP A 1 73 ? 8.990 6.683 5.451 1.00 90.25 73 TRP A C 1
ATOM 564 O O . TRP A 1 73 ? 9.974 6.707 4.712 1.00 90.25 73 TRP A O 1
ATOM 574 N N . ARG A 1 74 ? 8.980 7.270 6.648 1.00 82.25 74 ARG A N 1
ATOM 575 C CA . ARG A 1 74 ? 10.177 7.775 7.320 1.00 82.25 74 ARG A CA 1
ATOM 576 C C . ARG A 1 74 ? 10.415 6.858 8.505 1.00 82.25 74 ARG A C 1
ATOM 578 O O . ARG A 1 74 ? 9.493 6.627 9.284 1.00 82.25 74 ARG A O 1
ATOM 585 N N . LYS A 1 75 ? 11.616 6.283 8.588 1.00 63.97 75 LYS A N 1
ATOM 586 C CA . LYS A 1 75 ? 11.993 5.443 9.725 1.00 63.97 75 LYS A CA 1
ATOM 587 C C . LYS A 1 75 ? 11.807 6.276 11.010 1.00 63.97 75 LYS A C 1
ATOM 589 O O . LYS A 1 75 ? 12.230 7.434 10.988 1.00 63.97 75 LYS A O 1
ATOM 594 N N . PRO A 1 76 ? 11.142 5.739 12.047 1.00 58.56 76 PRO A N 1
ATOM 595 C CA . PRO A 1 76 ? 11.112 6.369 13.361 1.00 58.56 76 PRO A CA 1
ATOM 596 C C . PRO A 1 76 ? 12.522 6.567 13.918 1.00 58.56 76 PRO A C 1
ATOM 598 O O . PRO A 1 76 ? 13.399 5.726 13.595 1.00 58.56 76 PRO A O 1
#

Secondary structure (DSSP, 8-state):
----EEEEEEESSSSEEEEEEEETT-HHHHHHHHHHHHHHHHHHSS-EEEEEESSTT--EEEEEETTTEEEE----

Foldseek 3Di:
DDFFKKFKWKDPDNDTDTDDIDTPVPVVVVVVVLVVVLVVCLVSQAMKMFIFGPDPVRHTQWIAHNVPGIDGDDDD

Radius of gyration: 11.95 Å; chains: 1; bounding box: 28×22×33 Å

Sequence (76 aa):
MSTKPVTLQVNNSGAWKSVIRFDANDDMKSTQVLDAADTLGRVDGRSKFRVVMDNGLQAVLMHWSAKDGWKPWRKP